Protein AF-A0A6P2AJV3-F1 (afdb_monomer_lite)

Radius of gyration: 26.55 Å; chains: 1; bounding box: 46×60×64 Å

pLDDT: mean 91.08, std 10.45, range [41.97, 98.5]

Structure (mmCIF, N/CA/C/O backbone):
data_AF-A0A6P2AJV3-F1
#
_entry.id   AF-A0A6P2AJV3-F1
#
loop_
_atom_site.group_PDB
_atom_site.id
_atom_site.type_symbol
_atom_site.label_atom_id
_atom_site.label_alt_id
_atom_site.label_comp_id
_atom_site.label_asym_id
_atom_site.label_entity_id
_atom_site.label_seq_id
_atom_site.pdbx_PDB_ins_code
_atom_site.Cartn_x
_atom_site.Cartn_y
_atom_site.Cartn_z
_atom_site.occupancy
_atom_site.B_iso_or_equiv
_atom_site.auth_seq_id
_atom_site.auth_comp_id
_atom_site.auth_asym_id
_atom_site.auth_atom_id
_atom_site.pdbx_PDB_model_num
ATOM 1 N N . MET A 1 1 ? -9.005 -18.724 28.252 1.00 41.97 1 MET A N 1
ATOM 2 C CA . MET A 1 1 ? -8.965 -17.324 27.772 1.00 41.97 1 MET A CA 1
ATOM 3 C C . MET A 1 1 ? -9.852 -17.238 26.548 1.00 41.97 1 MET A C 1
ATOM 5 O O . MET A 1 1 ? -9.620 -17.996 25.617 1.00 41.97 1 MET A O 1
ATOM 9 N N . ALA A 1 2 ? -10.898 -16.414 26.565 1.00 45.06 2 ALA A N 1
ATOM 10 C CA . ALA A 1 2 ? -11.736 -16.244 25.383 1.00 45.06 2 ALA A CA 1
ATOM 11 C C . ALA A 1 2 ? -10.874 -15.689 24.238 1.00 45.06 2 ALA A C 1
ATOM 13 O O . ALA A 1 2 ? -10.162 -14.703 24.434 1.00 45.06 2 ALA A O 1
ATOM 14 N N . ILE A 1 3 ? -10.917 -16.334 23.069 1.00 58.47 3 ILE A N 1
ATOM 15 C CA . ILE A 1 3 ? -10.328 -15.829 21.823 1.00 58.47 3 ILE A CA 1
ATOM 16 C C . ILE A 1 3 ? -11.166 -14.610 21.421 1.00 58.47 3 ILE A C 1
ATOM 18 O O . ILE A 1 3 ? -12.134 -14.711 20.674 1.00 58.47 3 ILE A O 1
ATOM 22 N N . GLY A 1 4 ? -10.874 -13.473 22.043 1.00 76.19 4 GLY A N 1
ATOM 23 C CA . GLY A 1 4 ? -11.624 -12.235 21.902 1.00 76.19 4 GLY A CA 1
ATOM 24 C C . GLY A 1 4 ? -10.756 -11.155 21.280 1.00 76.19 4 GLY A C 1
ATOM 25 O O . GLY A 1 4 ? -9.579 -11.023 21.608 1.00 76.19 4 GLY A O 1
ATOM 26 N N . ILE A 1 5 ? -11.351 -10.362 20.394 1.00 85.69 5 ILE A N 1
ATOM 27 C CA . ILE A 1 5 ? -10.716 -9.159 19.858 1.00 85.69 5 ILE A CA 1
ATOM 28 C C . ILE A 1 5 ? -10.511 -8.170 21.010 1.00 85.69 5 ILE A C 1
ATOM 30 O O . ILE A 1 5 ? -11.469 -7.789 21.690 1.00 85.69 5 ILE A O 1
ATOM 34 N N . TYR A 1 6 ? -9.271 -7.730 21.213 1.00 90.69 6 TYR A N 1
ATOM 35 C CA . TYR A 1 6 ? -8.934 -6.740 22.230 1.00 90.69 6 TYR A CA 1
ATOM 36 C C . TYR A 1 6 ? -9.585 -5.388 21.888 1.00 90.69 6 TYR A C 1
ATOM 38 O O . TYR A 1 6 ? -9.521 -4.922 20.743 1.00 90.69 6 TYR A O 1
ATOM 46 N N . LYS A 1 7 ? -10.249 -4.767 22.877 1.00 90.88 7 LYS A N 1
ATOM 47 C CA . LYS A 1 7 ? -11.027 -3.517 22.732 1.00 90.88 7 LYS A CA 1
ATOM 48 C C . LYS A 1 7 ? -11.958 -3.533 21.513 1.00 90.88 7 LYS A C 1
ATOM 50 O O . LYS A 1 7 ? -11.848 -2.702 20.608 1.00 90.88 7 LYS A O 1
ATOM 55 N N . ARG A 1 8 ? -12.846 -4.530 21.460 1.00 86.12 8 ARG A N 1
ATOM 56 C CA . ARG A 1 8 ? -13.820 -4.704 20.373 1.00 86.12 8 ARG A CA 1
ATOM 57 C C . ARG A 1 8 ? -14.638 -3.418 20.169 1.00 86.12 8 ARG A C 1
ATOM 59 O O . ARG A 1 8 ? -15.187 -2.882 21.124 1.00 86.12 8 ARG A O 1
ATOM 66 N N . GLY A 1 9 ? -14.711 -2.939 18.925 1.00 85.44 9 GLY A N 1
ATOM 67 C CA . GLY A 1 9 ? -15.479 -1.746 18.533 1.00 85.44 9 GLY A CA 1
ATOM 68 C C . GLY A 1 9 ? -14.681 -0.438 18.438 1.00 85.44 9 GLY A C 1
ATOM 69 O O . GLY A 1 9 ? -15.147 0.495 17.796 1.00 85.44 9 GLY A O 1
ATOM 70 N N . GLN A 1 10 ? -13.468 -0.362 18.998 1.00 90.94 10 GLN A N 1
ATOM 71 C CA . GLN A 1 10 ? -12.602 0.821 18.874 1.00 90.94 10 GLN A CA 1
ATOM 72 C C . GLN A 1 10 ? -11.581 0.656 17.745 1.00 90.94 10 GLN A C 1
ATOM 74 O O . GLN A 1 10 ? -11.039 -0.436 17.563 1.00 90.94 10 GLN A O 1
ATOM 79 N N . GLY A 1 11 ? -11.246 1.729 17.024 1.00 91.25 11 GLY A N 1
ATOM 80 C CA . GLY A 1 11 ? -10.279 1.638 15.924 1.00 91.25 11 GLY A CA 1
ATOM 81 C C . GLY A 1 11 ? -10.848 0.911 14.696 1.00 91.25 11 GLY A C 1
ATOM 82 O O . GLY A 1 11 ? -10.088 0.268 13.974 1.00 91.25 11 GLY A O 1
ATOM 83 N N . TYR A 1 12 ? -12.178 0.889 14.525 1.00 92.38 12 TYR A N 1
ATOM 84 C CA . TYR A 1 12 ? -12.859 0.032 13.550 1.00 92.38 12 TYR A CA 1
ATOM 85 C C . TYR A 1 12 ? -12.343 0.268 12.129 1.00 92.38 12 TYR A C 1
ATOM 87 O O . TYR A 1 12 ? -11.903 -0.680 11.478 1.00 92.38 12 TYR A O 1
ATOM 95 N N . TYR A 1 13 ? -12.328 1.522 11.669 1.00 93.50 13 TYR A N 1
ATOM 96 C CA . TYR A 1 13 ? -11.922 1.840 10.300 1.00 93.50 13 TYR A CA 1
ATOM 97 C C . TYR A 1 13 ? -10.448 1.518 10.064 1.00 93.50 13 TYR A C 1
ATOM 99 O O . TYR A 1 13 ? -10.119 0.846 9.090 1.00 93.50 13 TYR A O 1
ATOM 107 N N . THR A 1 14 ? -9.561 1.907 10.983 1.00 94.25 14 THR A N 1
ATOM 108 C CA . THR A 1 14 ? -8.119 1.665 10.837 1.00 94.25 14 THR A CA 1
ATOM 109 C C . THR A 1 14 ? -7.797 0.173 10.822 1.00 94.25 14 THR A C 1
ATOM 111 O O . THR A 1 14 ? -6.975 -0.271 10.020 1.00 94.25 14 THR A O 1
ATOM 114 N N . ARG A 1 15 ? -8.466 -0.629 11.663 1.00 94.31 15 ARG A N 1
ATOM 115 C CA . ARG A 1 15 ? -8.293 -2.089 11.691 1.00 94.31 15 ARG A CA 1
ATOM 116 C C . ARG A 1 15 ? -8.819 -2.753 10.426 1.00 94.31 15 ARG A C 1
ATOM 118 O O . ARG A 1 15 ? -8.137 -3.618 9.892 1.00 94.31 15 ARG A O 1
ATOM 125 N N . VAL A 1 16 ? -9.997 -2.355 9.944 1.00 94.62 16 VAL A N 1
ATOM 126 C CA . VAL A 1 16 ? -10.600 -2.921 8.728 1.00 94.62 16 VAL A CA 1
ATOM 127 C C . VAL A 1 16 ? -9.755 -2.586 7.500 1.00 94.62 16 VAL A C 1
ATOM 129 O O . VAL A 1 16 ? -9.396 -3.491 6.755 1.00 94.62 16 VAL A O 1
ATOM 132 N N . VAL A 1 17 ? -9.362 -1.322 7.322 1.00 95.50 17 VAL A N 1
ATOM 133 C CA . VAL A 1 17 ? -8.510 -0.897 6.198 1.00 95.50 17 VAL A CA 1
ATOM 134 C C . VAL A 1 17 ? -7.149 -1.593 6.249 1.00 95.50 17 VAL A C 1
ATOM 136 O O . VAL A 1 17 ? -6.679 -2.091 5.228 1.00 95.50 17 VAL A O 1
ATOM 139 N N . SER A 1 18 ? -6.551 -1.714 7.439 1.00 95.19 18 SER A N 1
ATOM 140 C CA . SER A 1 18 ? -5.307 -2.473 7.617 1.00 95.19 18 SER A CA 1
ATOM 141 C C . SER A 1 18 ? -5.500 -3.952 7.274 1.00 95.19 18 SER A C 1
ATOM 143 O O . SER A 1 18 ? -4.692 -4.513 6.544 1.00 95.19 18 SER A O 1
ATOM 145 N N . ALA A 1 19 ? -6.582 -4.586 7.735 1.00 95.62 19 ALA A N 1
ATOM 146 C CA . ALA A 1 19 ? -6.877 -5.986 7.434 1.00 95.62 19 ALA A CA 1
ATOM 147 C C . ALA A 1 19 ? -7.087 -6.223 5.932 1.00 95.62 19 ALA A C 1
ATOM 149 O O . ALA A 1 19 ? -6.595 -7.220 5.411 1.00 95.62 19 ALA A O 1
ATOM 150 N N . PHE A 1 20 ? -7.744 -5.299 5.225 1.00 97.19 20 PHE A N 1
ATOM 151 C CA . PHE A 1 20 ? -7.854 -5.350 3.766 1.00 97.19 20 PHE A CA 1
ATOM 152 C C . PHE A 1 20 ? -6.494 -5.200 3.080 1.00 97.19 20 PHE A C 1
ATOM 154 O O . PHE A 1 20 ? -6.173 -6.001 2.206 1.00 97.19 20 PHE A O 1
ATOM 161 N N . GLY A 1 21 ? -5.675 -4.229 3.494 1.00 96.69 21 GLY A N 1
ATOM 162 C CA . GLY A 1 21 ? -4.335 -4.027 2.937 1.00 96.69 21 GLY A CA 1
ATOM 163 C C . GLY A 1 21 ? -3.432 -5.249 3.127 1.00 96.69 21 GLY A C 1
ATOM 164 O O . GLY A 1 21 ? -2.876 -5.767 2.161 1.00 96.69 21 GLY A O 1
ATOM 165 N N . PHE A 1 22 ? -3.350 -5.769 4.355 1.00 96.38 22 PHE A N 1
ATOM 166 C CA . PHE A 1 22 ? -2.623 -7.008 4.643 1.00 96.38 22 PHE A CA 1
ATOM 167 C C . PHE A 1 22 ? -3.221 -8.202 3.896 1.00 96.38 22 PHE A C 1
ATOM 169 O O . PHE A 1 22 ? -2.474 -9.001 3.344 1.00 96.38 22 PHE A O 1
ATOM 176 N N . GLY A 1 23 ? -4.549 -8.311 3.828 1.00 96.81 23 GLY A N 1
ATOM 177 C CA . GLY A 1 23 ? -5.241 -9.376 3.106 1.00 96.81 23 GLY A CA 1
ATOM 178 C C . GLY A 1 23 ? -4.871 -9.414 1.624 1.00 96.81 23 GLY A C 1
ATOM 179 O O . GLY A 1 23 ? -4.524 -10.476 1.118 1.00 96.81 23 GLY A O 1
ATOM 180 N N . LEU A 1 24 ? -4.857 -8.263 0.946 1.00 97.81 24 LEU A N 1
ATOM 181 C CA . LEU A 1 24 ? -4.439 -8.172 -0.456 1.00 97.81 24 LEU A CA 1
ATOM 182 C C . LEU A 1 24 ? -2.987 -8.622 -0.648 1.00 97.81 24 LEU A C 1
ATOM 184 O O . LEU A 1 24 ? -2.717 -9.446 -1.518 1.00 97.81 24 LEU A O 1
ATOM 188 N N . VAL A 1 25 ? -2.068 -8.150 0.200 1.00 97.50 25 VAL A N 1
ATOM 189 C CA . VAL A 1 25 ? -0.653 -8.555 0.141 1.00 97.50 25 VAL A CA 1
ATOM 190 C C . VAL A 1 25 ? -0.494 -10.058 0.377 1.00 97.50 25 VAL A C 1
ATOM 192 O O . VAL A 1 25 ? 0.273 -10.710 -0.324 1.00 97.50 25 VAL A O 1
ATOM 195 N N . ILE A 1 26 ? -1.240 -10.629 1.324 1.00 97.81 26 ILE A N 1
ATOM 196 C CA . ILE A 1 26 ? -1.198 -12.062 1.633 1.00 97.81 26 ILE A CA 1
ATOM 197 C C . ILE A 1 26 ? -1.736 -12.899 0.470 1.00 97.81 26 ILE A C 1
ATOM 199 O O . ILE A 1 26 ? -1.159 -13.940 0.163 1.00 97.81 26 ILE A O 1
ATOM 203 N N . LEU A 1 27 ? -2.815 -12.464 -0.185 1.00 97.06 27 LEU A N 1
ATOM 204 C CA . LEU A 1 27 ? -3.389 -13.170 -1.332 1.00 97.06 27 LEU A CA 1
ATOM 205 C C . LEU A 1 27 ? -2.467 -13.098 -2.554 1.00 97.06 27 LEU A C 1
ATOM 207 O O . LEU A 1 27 ? -2.203 -14.124 -3.177 1.00 97.06 27 LEU A O 1
ATOM 211 N N . MET A 1 28 ? -1.932 -11.915 -2.868 1.00 97.69 28 MET A N 1
ATOM 212 C CA . MET A 1 28 ? -0.986 -11.738 -3.976 1.00 97.69 28 MET A CA 1
ATOM 213 C C . MET A 1 28 ? 0.324 -12.493 -3.725 1.00 97.69 28 MET A C 1
ATOM 215 O O . MET A 1 28 ? 0.821 -13.186 -4.610 1.00 97.69 28 MET A O 1
ATOM 219 N N . GLY A 1 29 ? 0.859 -12.406 -2.504 1.00 96.88 29 GLY A N 1
ATOM 220 C CA . GLY A 1 29 ? 2.054 -13.139 -2.095 1.00 96.88 29 GLY A CA 1
ATOM 221 C C . GLY A 1 29 ? 1.833 -14.650 -2.099 1.00 96.88 29 GLY A C 1
ATOM 222 O O . GLY A 1 29 ? 2.674 -15.385 -2.602 1.00 96.88 29 GLY A O 1
ATOM 223 N N . GLY A 1 30 ? 0.676 -15.115 -1.622 1.00 96.88 30 GLY A N 1
ATOM 224 C CA . GLY A 1 30 ? 0.303 -16.526 -1.665 1.00 96.88 30 GLY A CA 1
ATOM 225 C C . GLY A 1 30 ? 0.211 -17.046 -3.094 1.00 96.88 30 GLY A C 1
ATOM 226 O O . GLY A 1 30 ? 0.702 -18.137 -3.373 1.00 96.88 30 GLY A O 1
ATOM 227 N N . TYR A 1 31 ? -0.378 -16.265 -4.008 1.00 95.88 31 TYR A N 1
ATOM 228 C CA . TYR A 1 31 ? -0.455 -16.615 -5.427 1.00 95.88 31 TYR A CA 1
ATOM 229 C C . TYR A 1 31 ? 0.947 -16.763 -6.035 1.00 95.88 31 TYR A C 1
ATOM 231 O O . TYR A 1 31 ? 1.259 -17.794 -6.626 1.00 95.88 31 TYR A O 1
ATOM 239 N N . TRP A 1 32 ? 1.822 -15.782 -5.795 1.00 96.44 32 TRP A N 1
ATOM 240 C CA . TRP A 1 32 ? 3.211 -15.810 -6.253 1.00 96.44 32 TRP A CA 1
ATOM 241 C C . TRP A 1 32 ? 4.004 -17.002 -5.686 1.00 96.44 32 TRP A C 1
ATOM 243 O O . TRP A 1 32 ? 4.708 -17.688 -6.425 1.00 96.44 32 TRP A O 1
ATOM 253 N N . VAL A 1 33 ? 3.850 -17.309 -4.393 1.00 95.56 33 VAL A N 1
ATOM 254 C CA . VAL A 1 33 ? 4.473 -18.486 -3.757 1.00 95.56 33 VAL A CA 1
ATOM 255 C C . VAL A 1 33 ? 3.931 -19.792 -4.340 1.00 95.56 33 VAL A C 1
ATOM 257 O O . VAL A 1 33 ? 4.697 -20.731 -4.558 1.00 95.56 33 VAL A O 1
ATOM 260 N N . GLY A 1 34 ? 2.630 -19.855 -4.622 1.00 93.56 34 GLY A N 1
ATOM 261 C CA . GLY A 1 34 ? 2.007 -20.994 -5.287 1.00 93.56 34 GLY A CA 1
ATOM 262 C C . GLY A 1 34 ? 2.585 -21.248 -6.682 1.00 93.56 34 GLY A C 1
ATOM 263 O O . GLY A 1 34 ? 2.867 -22.397 -7.021 1.00 93.56 34 GLY A O 1
ATOM 264 N N . ASP A 1 35 ? 2.818 -20.191 -7.463 1.00 92.88 35 ASP A N 1
ATOM 265 C CA . ASP A 1 35 ? 3.440 -20.292 -8.789 1.00 92.88 35 ASP A CA 1
ATOM 266 C C . ASP A 1 35 ? 4.889 -20.791 -8.706 1.00 92.88 35 ASP A C 1
ATOM 268 O O . ASP A 1 35 ? 5.292 -21.647 -9.494 1.00 92.88 35 ASP A O 1
ATOM 272 N N . ILE A 1 36 ? 5.660 -20.346 -7.708 1.00 91.94 36 ILE A N 1
ATOM 273 C CA . ILE A 1 36 ? 7.005 -20.885 -7.459 1.00 91.94 36 ILE A CA 1
ATOM 274 C C . ILE A 1 36 ? 6.921 -22.381 -7.125 1.00 91.94 36 ILE A C 1
ATOM 276 O O . ILE A 1 36 ? 7.636 -23.190 -7.719 1.00 91.94 36 ILE A O 1
ATOM 280 N N . ALA A 1 37 ? 6.029 -22.770 -6.212 1.00 90.50 37 ALA A N 1
ATOM 281 C CA . ALA A 1 37 ? 5.871 -24.157 -5.778 1.00 90.50 37 ALA A CA 1
ATOM 282 C C . ALA A 1 37 ? 5.476 -25.101 -6.927 1.00 90.50 37 ALA A C 1
ATOM 284 O O . ALA A 1 37 ? 5.922 -26.246 -6.958 1.00 90.50 37 ALA A O 1
ATOM 285 N N . ARG A 1 38 ? 4.710 -24.611 -7.911 1.00 88.25 38 ARG A N 1
ATOM 286 C CA . ARG A 1 38 ? 4.350 -25.352 -9.130 1.00 88.25 38 ARG A CA 1
ATOM 287 C C . ARG A 1 38 ? 5.562 -25.738 -9.985 1.00 88.25 38 ARG A C 1
ATOM 289 O O . ARG A 1 38 ? 5.509 -26.739 -10.692 1.00 88.25 38 ARG A O 1
ATOM 296 N N . THR A 1 39 ? 6.632 -24.943 -9.954 1.00 87.44 39 THR A N 1
ATOM 297 C CA . THR A 1 39 ? 7.847 -25.190 -10.754 1.00 87.44 39 THR A CA 1
ATOM 298 C C . THR A 1 39 ? 8.834 -26.145 -10.087 1.00 87.44 39 THR A C 1
ATOM 300 O O . THR A 1 39 ? 9.771 -26.612 -10.733 1.00 87.44 39 THR A O 1
ATOM 303 N N . MET A 1 40 ? 8.639 -26.452 -8.802 1.00 83.69 40 MET A N 1
ATOM 304 C CA . MET A 1 40 ? 9.521 -27.350 -8.069 1.00 83.69 40 MET A CA 1
ATOM 305 C C . MET A 1 40 ? 9.164 -28.819 -8.354 1.00 83.69 40 MET A C 1
ATOM 307 O O . MET A 1 40 ? 7.984 -29.171 -8.321 1.00 83.69 40 MET A O 1
ATOM 311 N N . PRO A 1 41 ? 10.154 -29.708 -8.565 1.00 78.56 41 PRO A N 1
ATOM 312 C CA . PRO A 1 41 ? 9.927 -31.138 -8.772 1.00 78.56 41 PRO A CA 1
ATOM 313 C C . PRO A 1 41 ? 9.640 -31.846 -7.435 1.00 78.56 41 PRO A C 1
ATOM 315 O O . PRO A 1 41 ? 10.406 -32.688 -6.971 1.00 78.56 41 PRO A O 1
ATOM 318 N N . ILE A 1 42 ? 8.550 -31.457 -6.776 1.00 76.75 42 ILE A N 1
ATOM 319 C CA . ILE A 1 42 ? 8.053 -32.060 -5.535 1.00 76.75 42 ILE A CA 1
ATOM 320 C C . ILE A 1 42 ? 7.058 -33.162 -5.914 1.00 76.75 42 ILE A C 1
ATOM 322 O O . ILE A 1 42 ? 6.255 -32.985 -6.826 1.00 76.75 42 ILE A O 1
ATOM 326 N N . ALA A 1 43 ? 7.110 -34.307 -5.228 1.00 71.12 43 ALA A N 1
ATOM 327 C CA . ALA A 1 43 ? 6.227 -35.440 -5.500 1.00 71.12 43 ALA A CA 1
ATOM 328 C C . ALA A 1 43 ? 4.737 -35.050 -5.371 1.00 71.12 43 ALA A C 1
ATOM 330 O O . ALA A 1 43 ? 4.292 -34.656 -4.293 1.00 71.12 43 ALA A O 1
ATOM 331 N N . GLY A 1 44 ? 3.974 -35.182 -6.462 1.00 79.38 44 GLY A N 1
ATOM 332 C CA . GLY A 1 44 ? 2.538 -34.887 -6.532 1.00 79.38 44 GLY A CA 1
ATOM 333 C C . GLY A 1 44 ? 2.139 -34.164 -7.823 1.00 79.38 44 GLY A C 1
ATOM 334 O O . GLY A 1 44 ? 2.995 -33.741 -8.597 1.00 79.38 44 GLY A O 1
ATOM 335 N N . GLU A 1 45 ? 0.833 -34.014 -8.061 1.00 85.50 45 GLU A N 1
ATOM 336 C CA . GLU A 1 45 ? 0.350 -33.167 -9.159 1.00 85.50 45 GLU A CA 1
ATOM 337 C C . GLU A 1 45 ? 0.684 -31.692 -8.872 1.00 85.50 45 GLU A C 1
ATOM 339 O O . GLU A 1 45 ? 0.373 -31.204 -7.776 1.00 85.50 45 GLU A O 1
ATOM 344 N N . PRO A 1 46 ? 1.230 -30.937 -9.848 1.00 85.25 46 PRO A N 1
ATOM 345 C CA . PRO A 1 46 ? 1.649 -29.545 -9.653 1.00 85.25 46 PRO A CA 1
ATOM 346 C C . PRO A 1 46 ? 0.539 -28.629 -9.117 1.00 85.25 46 PRO A C 1
ATOM 348 O O . PRO A 1 46 ? 0.807 -27.674 -8.389 1.00 85.25 46 PRO A O 1
ATOM 351 N N . VAL A 1 47 ? -0.718 -28.939 -9.452 1.00 88.50 47 VAL A N 1
ATOM 352 C CA . VAL A 1 47 ? -1.902 -28.195 -8.998 1.00 88.50 47 VAL A CA 1
ATOM 353 C C . VAL A 1 47 ? -2.105 -28.325 -7.485 1.00 88.50 47 VAL A C 1
ATOM 355 O O . VAL A 1 47 ? -2.412 -27.333 -6.822 1.00 88.50 47 VAL A O 1
ATOM 358 N N . TYR A 1 48 ? -1.901 -29.516 -6.911 1.00 90.44 48 TYR A N 1
ATOM 359 C CA . TYR A 1 48 ? -2.036 -29.709 -5.465 1.00 90.44 48 TYR A CA 1
ATOM 360 C C . TYR A 1 48 ? -0.883 -29.049 -4.710 1.00 90.44 48 TYR A C 1
ATOM 362 O O . TYR A 1 48 ? -1.120 -28.398 -3.694 1.00 90.44 48 TYR A O 1
ATOM 370 N N . THR A 1 49 ? 0.343 -29.133 -5.231 1.00 89.44 49 THR A N 1
ATOM 371 C CA . THR A 1 49 ? 1.516 -28.469 -4.640 1.00 89.44 49 THR A CA 1
ATOM 372 C C . THR A 1 49 ? 1.336 -26.948 -4.592 1.00 89.44 49 THR A C 1
ATOM 374 O O . THR A 1 49 ? 1.587 -26.331 -3.556 1.00 89.44 49 THR A O 1
ATOM 377 N N . GLN A 1 50 ? 0.811 -26.347 -5.668 1.00 92.31 50 GLN A N 1
ATOM 378 C CA . GLN A 1 50 ? 0.463 -24.924 -5.722 1.00 92.31 50 GLN A CA 1
ATOM 379 C C . GLN A 1 50 ? -0.589 -24.546 -4.669 1.00 92.31 50 GLN A C 1
ATOM 381 O O . GLN A 1 50 ? -0.394 -23.593 -3.911 1.00 92.31 50 GLN A O 1
ATOM 386 N N . ALA A 1 51 ? -1.694 -25.295 -4.598 1.00 93.25 51 ALA A N 1
ATOM 387 C CA . ALA A 1 51 ? -2.782 -25.012 -3.664 1.00 93.25 51 ALA A CA 1
ATOM 388 C C . ALA A 1 51 ? -2.334 -25.134 -2.199 1.00 93.25 51 ALA A C 1
ATOM 390 O O . ALA A 1 51 ? -2.662 -24.282 -1.375 1.00 93.25 51 ALA A O 1
ATOM 391 N N . VAL A 1 52 ? -1.546 -26.161 -1.873 1.00 93.88 52 VAL A N 1
ATOM 392 C CA . VAL A 1 52 ? -1.015 -26.369 -0.519 1.00 93.88 52 VAL A CA 1
ATOM 393 C C . VAL A 1 52 ? -0.066 -25.236 -0.128 1.00 93.88 52 VAL A C 1
ATOM 395 O O . VAL A 1 52 ? -0.205 -24.681 0.962 1.00 93.88 52 VAL A O 1
ATOM 398 N N . ALA A 1 53 ? 0.852 -24.842 -1.016 1.00 93.94 53 ALA A N 1
ATOM 399 C CA . ALA A 1 53 ? 1.779 -23.742 -0.757 1.00 93.94 53 ALA A CA 1
ATOM 400 C C . ALA A 1 53 ? 1.045 -22.410 -0.527 1.00 93.94 53 ALA A C 1
ATOM 402 O O . ALA A 1 53 ? 1.337 -21.708 0.444 1.00 93.94 53 ALA A O 1
ATOM 403 N N . PHE A 1 54 ? 0.043 -22.107 -1.361 1.00 96.19 54 PHE A N 1
ATOM 404 C CA . PHE A 1 54 ? -0.826 -20.941 -1.198 1.00 96.19 54 PHE A CA 1
ATOM 405 C C . PHE A 1 54 ? -1.514 -20.943 0.173 1.00 96.19 54 PHE A C 1
ATOM 407 O O . PHE A 1 54 ? -1.421 -19.971 0.922 1.00 96.19 54 PHE A O 1
ATOM 414 N N . LEU A 1 55 ? -2.172 -22.050 0.534 1.00 96.69 55 LEU A N 1
ATOM 415 C CA . LEU A 1 55 ? -2.941 -22.148 1.774 1.00 96.69 55 LEU A CA 1
ATOM 416 C C . LEU A 1 55 ? -2.057 -22.038 3.017 1.00 96.69 55 LEU A C 1
ATOM 418 O O . LEU A 1 55 ? -2.422 -21.327 3.952 1.00 96.69 55 LEU A O 1
ATOM 422 N N . ILE A 1 56 ? -0.894 -22.696 3.030 1.00 96.50 56 ILE A N 1
ATOM 423 C CA . ILE A 1 56 ? 0.053 -22.618 4.152 1.00 96.50 56 ILE A CA 1
ATOM 424 C C . ILE A 1 56 ? 0.544 -21.181 4.325 1.00 96.50 56 ILE A C 1
ATOM 426 O O . ILE A 1 56 ? 0.516 -20.651 5.439 1.00 96.50 56 ILE A O 1
ATOM 430 N N . PHE A 1 57 ? 0.947 -20.533 3.229 1.00 97.38 57 PHE A N 1
ATOM 431 C CA . PHE A 1 57 ? 1.402 -19.148 3.253 1.00 97.38 57 PHE A CA 1
ATOM 432 C C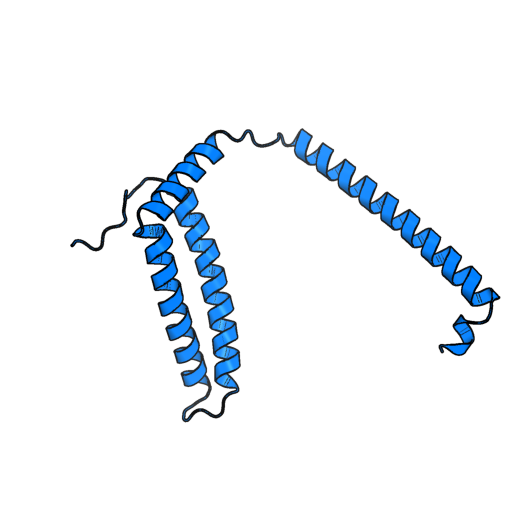 . PHE A 1 57 ? 0.304 -18.215 3.776 1.00 97.38 57 PHE A C 1
ATOM 434 O O . PHE A 1 57 ? 0.517 -17.467 4.735 1.00 97.38 57 PHE A O 1
ATOM 441 N N . SER A 1 58 ? -0.896 -18.289 3.196 1.00 97.44 58 SER A N 1
ATOM 442 C CA . SER A 1 58 ? -2.006 -17.421 3.579 1.00 97.44 58 SER A CA 1
ATOM 443 C C . SER A 1 58 ? -2.489 -17.670 5.006 1.00 97.44 58 SER A C 1
ATOM 445 O O . SER A 1 58 ? -2.801 -16.711 5.708 1.00 97.44 58 SER A O 1
ATOM 447 N N . ALA A 1 59 ? -2.504 -18.919 5.476 1.00 97.44 59 ALA A N 1
ATOM 448 C CA . ALA A 1 59 ? -2.865 -19.240 6.854 1.00 97.44 59 ALA A CA 1
ATOM 449 C C . ALA A 1 59 ? -1.839 -18.687 7.852 1.00 97.44 59 ALA A C 1
ATOM 451 O O . ALA A 1 59 ? -2.221 -18.067 8.847 1.00 97.44 59 ALA A O 1
ATOM 452 N N . PHE A 1 60 ? -0.544 -18.858 7.574 1.00 97.81 60 PHE A N 1
ATOM 453 C CA . PHE A 1 60 ? 0.527 -18.376 8.443 1.00 97.81 60 PHE A CA 1
ATOM 454 C C . PHE A 1 60 ? 0.509 -16.848 8.572 1.00 97.81 60 PHE A C 1
ATOM 456 O O . PHE A 1 60 ? 0.409 -16.312 9.680 1.00 97.81 60 PHE A O 1
ATOM 463 N N . PHE A 1 61 ? 0.533 -16.127 7.449 1.00 97.94 61 PHE A N 1
ATOM 464 C CA . PHE A 1 61 ? 0.513 -14.665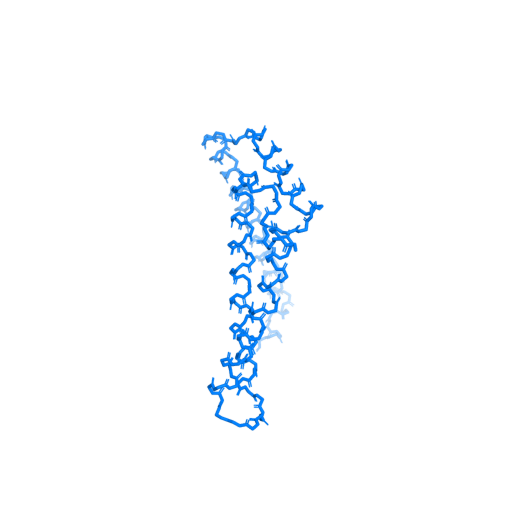 7.479 1.00 97.94 61 PHE A CA 1
ATOM 465 C C . PHE A 1 61 ? -0.848 -14.103 7.900 1.00 97.94 61 PHE A C 1
ATOM 467 O O . PHE A 1 61 ? -0.898 -13.069 8.565 1.00 97.94 61 PHE A O 1
ATOM 474 N N . GLY A 1 62 ? -1.946 -14.799 7.597 1.00 97.00 62 GLY A N 1
ATOM 475 C CA . GLY A 1 62 ? -3.283 -14.450 8.075 1.00 97.00 62 GLY A CA 1
ATOM 476 C C . GLY A 1 62 ? -3.390 -14.525 9.598 1.00 97.00 62 GLY A C 1
ATOM 477 O O . GLY A 1 62 ? -3.929 -13.610 10.224 1.00 97.00 62 GLY A O 1
ATOM 478 N N . ALA A 1 63 ? -2.806 -15.554 10.218 1.00 96.12 63 ALA A N 1
ATOM 479 C CA . ALA A 1 63 ? -2.740 -15.672 11.673 1.00 96.12 63 ALA A CA 1
ATOM 480 C C . ALA A 1 63 ?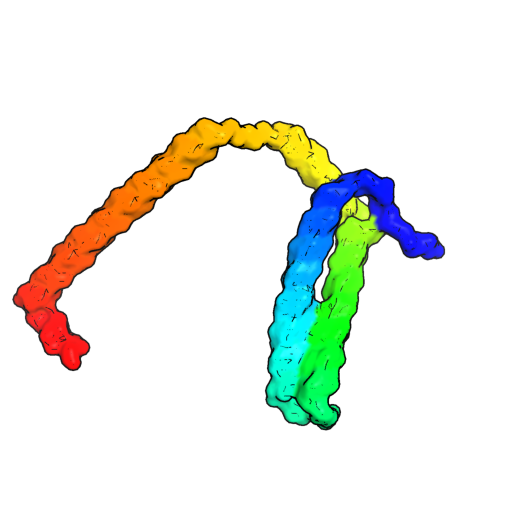 -1.909 -14.544 12.303 1.00 96.12 63 ALA A C 1
ATOM 482 O O . ALA A 1 63 ? -2.318 -13.970 13.315 1.00 96.12 63 ALA A O 1
ATOM 483 N N . ILE A 1 64 ? -0.782 -14.173 11.684 1.00 96.62 64 ILE A N 1
ATOM 484 C CA . ILE A 1 64 ? 0.034 -13.032 12.123 1.00 96.62 64 ILE A CA 1
ATOM 485 C C . ILE A 1 64 ? -0.760 -11.726 12.012 1.00 96.62 64 ILE A C 1
ATOM 487 O O . ILE A 1 64 ? -0.802 -10.956 12.972 1.00 96.62 64 ILE A O 1
ATOM 491 N N .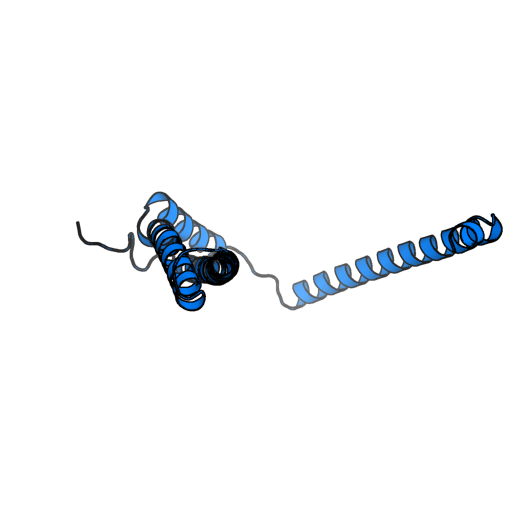 ALA A 1 65 ? -1.423 -11.484 10.879 1.00 96.00 65 ALA A N 1
ATOM 492 C CA . ALA A 1 65 ? -2.233 -10.288 10.668 1.00 96.00 65 ALA A CA 1
ATOM 493 C C . ALA A 1 65 ? -3.367 -10.191 11.700 1.00 96.00 65 ALA A C 1
ATOM 495 O O . ALA A 1 65 ? -3.542 -9.146 12.330 1.00 96.00 65 ALA A O 1
ATOM 496 N N . TYR A 1 66 ? -4.080 -11.294 11.952 1.00 94.81 66 TYR A N 1
ATOM 497 C CA . TYR A 1 66 ? -5.101 -11.366 12.996 1.00 94.81 66 TYR A CA 1
ATOM 498 C C . TYR A 1 66 ? -4.522 -11.084 14.388 1.00 94.81 66 TYR A C 1
ATOM 500 O O . TYR A 1 66 ? -5.086 -10.299 15.153 1.00 94.81 66 TYR A O 1
ATOM 508 N N . TYR A 1 67 ? -3.375 -11.682 14.715 1.00 95.12 67 TYR A N 1
ATOM 509 C CA . TYR A 1 67 ? -2.722 -11.473 16.000 1.00 95.12 67 TYR A CA 1
ATOM 510 C C . TYR A 1 67 ? -2.321 -10.007 16.202 1.00 95.12 67 TYR A C 1
ATOM 512 O O . TYR A 1 67 ? -2.588 -9.447 17.263 1.00 95.12 67 TYR A O 1
ATOM 520 N N . LEU A 1 68 ? -1.738 -9.358 15.192 1.00 95.25 68 LEU A N 1
ATOM 521 C CA . LEU A 1 68 ? -1.328 -7.956 15.278 1.00 95.25 68 LEU A CA 1
ATOM 522 C C . LEU A 1 68 ? -2.533 -7.006 15.341 1.00 95.25 68 LEU A C 1
ATOM 524 O O . LEU A 1 68 ? -2.601 -6.174 16.239 1.00 95.25 68 LEU A O 1
ATOM 528 N N . ILE A 1 69 ? -3.504 -7.146 14.437 1.00 95.25 69 ILE A N 1
ATOM 529 C CA . ILE A 1 69 ? -4.621 -6.195 14.283 1.00 95.25 69 ILE A CA 1
ATOM 530 C C . ILE A 1 69 ? -5.731 -6.421 15.325 1.00 95.25 69 ILE A C 1
ATOM 532 O O . ILE A 1 69 ? -6.425 -5.482 15.724 1.00 95.25 69 ILE A O 1
ATOM 536 N N . GLY A 1 70 ? -5.940 -7.667 15.751 1.00 92.88 70 GLY A N 1
ATOM 537 C CA . GLY A 1 70 ? -7.071 -8.064 16.590 1.00 92.88 70 GLY A CA 1
ATOM 538 C C . GLY A 1 70 ? -6.724 -8.335 18.051 1.00 92.88 70 GLY A C 1
ATOM 539 O O . GLY A 1 70 ? -7.561 -8.089 18.920 1.00 92.88 70 GLY A O 1
ATOM 540 N N . VAL A 1 71 ? -5.520 -8.838 18.336 1.00 93.69 71 VAL A N 1
ATOM 541 C CA . VAL A 1 71 ? -5.210 -9.441 19.646 1.00 93.69 71 VAL A CA 1
ATOM 542 C C . VAL A 1 71 ? -4.121 -8.684 20.402 1.00 93.69 71 VAL A C 1
ATOM 544 O O . VAL A 1 71 ? -4.259 -8.470 21.604 1.00 93.69 71 VAL A O 1
ATOM 547 N N . LYS A 1 72 ? -3.038 -8.268 19.737 1.00 94.94 72 LYS A N 1
ATOM 548 C CA . LYS A 1 72 ? -1.855 -7.695 20.388 1.00 94.94 72 LYS A CA 1
ATOM 549 C C . LYS A 1 72 ? -2.140 -6.282 20.922 1.00 94.94 72 LYS A C 1
ATOM 551 O O . LYS A 1 72 ? -2.234 -5.354 20.117 1.00 94.94 72 LYS A O 1
ATOM 556 N N . PRO A 1 73 ? -2.165 -6.063 22.255 1.00 94.19 73 PRO A N 1
ATOM 557 C CA . PRO A 1 73 ? -2.641 -4.805 22.838 1.00 94.19 73 PRO A CA 1
ATOM 558 C C . PRO A 1 73 ? -1.898 -3.565 22.345 1.00 94.19 73 PRO A C 1
ATOM 560 O O . PRO A 1 73 ? -2.532 -2.615 21.911 1.00 94.19 73 PRO A O 1
ATOM 563 N N . LYS A 1 74 ? -0.558 -3.603 22.307 1.00 94.69 74 LYS A N 1
ATOM 564 C CA . LYS A 1 74 ? 0.262 -2.466 21.851 1.00 94.69 74 LYS A CA 1
ATOM 565 C C . LYS A 1 74 ? -0.070 -2.024 20.424 1.00 94.69 74 LYS A C 1
ATOM 567 O O . LYS A 1 74 ? -0.091 -0.834 20.140 1.00 94.69 74 LYS A O 1
ATOM 572 N N . PHE A 1 75 ? -0.303 -2.985 19.533 1.00 94.81 75 PHE A N 1
ATOM 573 C CA . PHE A 1 75 ? -0.583 -2.691 18.131 1.00 94.81 75 PHE A CA 1
ATOM 574 C C . PHE A 1 75 ? -2.022 -2.204 17.959 1.00 94.81 75 PHE A C 1
ATOM 576 O O . PHE A 1 75 ? -2.273 -1.233 17.257 1.00 94.81 75 PHE A O 1
ATOM 583 N N . VAL A 1 76 ? -2.961 -2.813 18.681 1.00 95.31 76 VAL A N 1
ATOM 584 C CA . VAL A 1 76 ? -4.352 -2.362 18.716 1.00 95.31 76 VAL A CA 1
ATOM 585 C C . VAL A 1 76 ? -4.478 -0.941 19.271 1.00 95.31 76 VAL A C 1
ATOM 587 O O . VAL A 1 76 ? -5.158 -0.114 18.670 1.00 95.31 76 VAL A O 1
ATOM 590 N N . ASP A 1 77 ? -3.821 -0.645 20.390 1.00 96.06 77 ASP A N 1
ATOM 591 C CA . ASP A 1 77 ? -3.841 0.682 21.008 1.00 96.06 77 ASP A CA 1
ATOM 592 C C . ASP A 1 77 ? -3.225 1.734 20.077 1.00 96.06 77 ASP A C 1
ATOM 594 O O . ASP A 1 77 ? -3.762 2.835 19.964 1.00 96.06 77 ASP A O 1
ATOM 598 N N . PHE A 1 78 ? -2.177 1.367 19.332 1.00 96.00 78 PHE A N 1
ATOM 599 C CA . PHE A 1 78 ? -1.636 2.198 18.260 1.00 96.00 78 PHE A CA 1
ATOM 600 C C . PHE A 1 78 ? -2.675 2.468 17.162 1.00 96.00 78 PHE A C 1
ATOM 602 O O . PHE A 1 78 ? -2.931 3.626 16.861 1.00 96.00 78 PHE A O 1
ATOM 609 N N . LEU A 1 79 ? -3.340 1.439 16.619 1.00 95.25 79 LEU A N 1
ATOM 610 C CA . LEU A 1 79 ? -4.356 1.616 15.567 1.00 95.25 79 LEU A CA 1
ATOM 611 C C . LEU A 1 79 ? -5.540 2.486 16.023 1.00 95.25 79 LEU A C 1
ATOM 613 O O . LEU A 1 79 ? -6.083 3.260 15.232 1.00 95.25 79 LEU A O 1
ATOM 617 N N . ILE A 1 80 ? -5.940 2.368 17.293 1.00 95.94 80 ILE A N 1
ATOM 618 C CA . ILE A 1 80 ? -6.975 3.217 17.896 1.00 95.94 80 ILE A CA 1
ATOM 619 C C . ILE A 1 80 ? -6.489 4.669 17.983 1.00 95.94 80 ILE A C 1
ATOM 621 O O . ILE A 1 80 ? -7.224 5.577 17.595 1.00 95.94 80 ILE A O 1
ATOM 625 N N . ALA A 1 81 ? -5.260 4.894 18.457 1.00 96.38 81 ALA A N 1
ATOM 626 C CA . ALA A 1 81 ? -4.671 6.228 18.537 1.00 96.38 81 ALA A CA 1
ATOM 627 C C . ALA A 1 81 ? -4.527 6.865 17.148 1.00 96.38 81 ALA A C 1
ATOM 629 O O . ALA A 1 81 ? -4.910 8.017 16.968 1.00 96.38 81 ALA A O 1
ATOM 630 N N . THR A 1 82 ? -4.079 6.103 16.146 1.00 94.81 82 THR A N 1
ATOM 631 C CA . THR A 1 82 ? -4.016 6.551 14.750 1.00 94.81 82 THR A CA 1
ATOM 632 C C . THR A 1 82 ? -5.389 6.973 14.236 1.00 94.81 82 THR A C 1
ATOM 634 O O . THR A 1 82 ? -5.487 8.021 13.611 1.00 94.81 82 THR A O 1
ATOM 637 N N . GLU A 1 83 ? -6.467 6.230 14.527 1.00 95.12 83 GLU A N 1
ATOM 638 C CA . GLU A 1 83 ? -7.822 6.675 14.153 1.00 95.12 83 GLU A CA 1
ATOM 639 C C . GLU A 1 83 ? -8.175 8.022 14.802 1.00 95.12 83 GLU A C 1
ATOM 641 O O . GLU A 1 83 ? -8.762 8.894 14.162 1.00 95.12 83 GLU A O 1
ATOM 646 N N . GLY A 1 84 ? -7.809 8.193 16.075 1.00 94.31 84 GLY A N 1
ATOM 647 C CA . GLY A 1 84 ? -8.001 9.438 16.814 1.00 94.31 84 GLY A CA 1
ATOM 648 C C . GLY A 1 84 ? -7.249 10.618 16.199 1.00 94.31 84 GLY A C 1
ATOM 649 O O . GLY A 1 84 ? -7.825 11.694 16.072 1.00 94.31 84 GLY A O 1
ATOM 650 N N . GLU A 1 85 ? -6.001 10.419 15.774 1.00 95.44 85 GLU A N 1
ATOM 651 C CA . GLU A 1 85 ? -5.215 11.453 15.090 1.00 95.44 85 GLU A CA 1
ATOM 652 C C . GLU A 1 85 ? -5.757 11.754 13.688 1.00 95.44 85 GLU A C 1
ATOM 654 O O . GLU A 1 85 ? -5.895 12.919 13.322 1.00 95.44 85 GLU A O 1
ATOM 659 N N . MET A 1 86 ? -6.172 10.733 12.932 1.00 92.06 86 MET A N 1
ATOM 660 C CA . MET A 1 86 ? -6.748 10.915 11.593 1.00 92.06 86 MET A CA 1
ATOM 661 C C . MET A 1 86 ? -8.057 11.715 11.611 1.00 92.06 86 MET A C 1
ATOM 663 O O . MET A 1 86 ? -8.354 12.415 10.647 1.00 92.06 86 MET A O 1
ATOM 667 N N . LYS A 1 87 ? -8.826 11.676 12.707 1.00 90.62 87 LYS A N 1
ATOM 668 C CA . LYS A 1 87 ? -10.031 12.512 12.881 1.00 90.62 87 LYS A CA 1
ATOM 669 C C . LYS A 1 87 ? -9.727 13.999 13.068 1.00 90.62 87 LYS A C 1
ATOM 671 O O . LYS A 1 87 ? -10.621 14.814 12.871 1.00 90.62 87 LYS A O 1
ATOM 676 N N . LYS A 1 88 ? -8.498 14.355 13.454 1.00 93.38 88 LYS A N 1
ATOM 677 C CA . LYS A 1 88 ? -8.062 15.753 13.606 1.00 93.38 88 LYS A CA 1
ATOM 678 C C . LYS A 1 88 ? -7.546 16.346 12.296 1.00 93.38 88 LYS A C 1
ATOM 680 O O . LYS A 1 88 ? -7.340 17.554 12.215 1.00 93.38 88 LYS A O 1
ATOM 685 N N . VAL A 1 89 ? -7.301 15.507 11.290 1.00 93.06 89 VAL A N 1
ATOM 686 C CA . VAL A 1 89 ? -6.784 15.943 9.995 1.00 93.06 89 VAL A CA 1
ATOM 687 C C . VAL A 1 89 ? -7.886 16.676 9.237 1.00 93.06 89 VAL A C 1
ATOM 689 O O . VAL A 1 89 ? -8.924 16.101 8.907 1.00 93.06 89 VAL A O 1
ATOM 692 N N . ASN A 1 90 ? -7.637 17.947 8.929 1.00 90.38 90 ASN A N 1
ATOM 693 C CA . ASN A 1 90 ? -8.457 18.702 7.993 1.00 90.38 90 ASN A CA 1
ATOM 694 C C . ASN A 1 90 ? -8.074 18.279 6.574 1.00 90.38 90 ASN A C 1
ATOM 696 O O . ASN A 1 90 ? -6.954 18.523 6.128 1.00 90.38 90 ASN A O 1
ATOM 700 N N . TRP A 1 91 ? -8.989 17.614 5.876 1.00 89.25 91 TRP A N 1
ATOM 701 C CA . TRP A 1 91 ? -8.792 17.255 4.476 1.00 89.25 91 TRP A CA 1
ATOM 702 C C . TRP A 1 91 ? -8.924 18.496 3.598 1.00 89.25 91 TRP A C 1
ATOM 704 O O . TRP A 1 91 ? -9.867 19.272 3.767 1.00 89.25 91 TRP A O 1
ATOM 714 N N . SER A 1 92 ? -7.985 18.666 2.664 1.00 91.94 92 SER A N 1
ATOM 715 C CA . SER A 1 92 ? -7.974 19.796 1.736 1.00 91.94 92 SER A CA 1
ATOM 716 C C . SER A 1 92 ? -9.291 19.921 0.983 1.00 91.94 92 SER A C 1
ATOM 718 O O . SER A 1 92 ? -9.900 18.928 0.566 1.00 91.94 92 SER A O 1
ATOM 720 N N . SER A 1 93 ? -9.720 21.163 0.777 1.00 94.44 93 SER A N 1
ATOM 721 C CA . SER A 1 93 ? -10.914 21.433 -0.015 1.00 94.44 93 SER A CA 1
ATOM 722 C C . SER A 1 93 ? -10.692 21.017 -1.474 1.00 94.44 93 SER A C 1
ATOM 724 O O . SER A 1 93 ? -9.564 20.968 -1.968 1.00 94.44 93 SER A O 1
ATOM 726 N N . ARG A 1 94 ? -11.773 20.738 -2.217 1.00 91.94 94 ARG A N 1
ATOM 727 C CA . ARG A 1 94 ? -11.658 20.362 -3.641 1.00 91.94 94 ARG A CA 1
ATOM 728 C C . ARG A 1 94 ? -10.857 21.396 -4.441 1.00 91.94 94 ARG A C 1
ATOM 730 O O . ARG A 1 94 ? -10.074 21.015 -5.301 1.00 91.94 94 ARG A O 1
ATOM 737 N N . GLN A 1 95 ? -11.029 22.682 -4.137 1.00 93.88 95 GLN A N 1
ATOM 738 C CA . GLN A 1 95 ? -10.321 23.773 -4.810 1.00 93.88 95 GLN A CA 1
ATOM 739 C C . GLN A 1 95 ? -8.813 23.745 -4.530 1.00 93.88 95 GLN A C 1
ATOM 741 O O . GLN A 1 95 ? -8.026 23.896 -5.460 1.00 93.88 95 GLN A O 1
ATOM 746 N N . GLU A 1 96 ? -8.405 23.484 -3.287 1.00 94.00 96 GLU A N 1
ATOM 747 C CA . GLU A 1 96 ? -6.989 23.333 -2.921 1.00 94.00 96 GLU A CA 1
ATOM 748 C C . GLU A 1 96 ? -6.341 22.132 -3.607 1.00 94.00 96 GLU A C 1
ATOM 750 O O . GLU A 1 96 ? -5.206 22.227 -4.077 1.00 94.00 96 GLU A O 1
ATOM 755 N N . VAL A 1 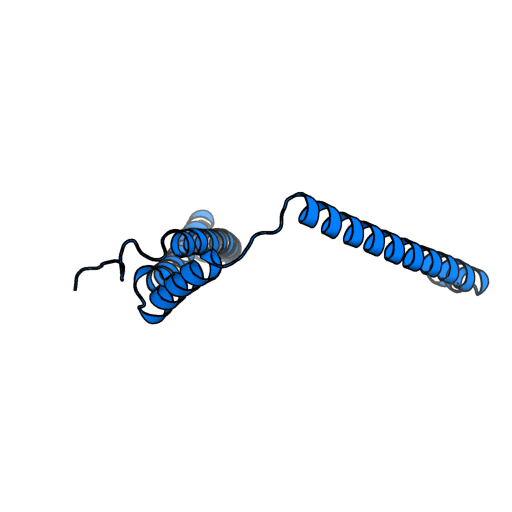97 ? -7.070 21.014 -3.704 1.00 95.06 97 VAL A N 1
ATOM 756 C CA . VAL A 1 97 ? -6.590 19.817 -4.406 1.00 95.06 97 VAL A CA 1
ATOM 757 C C . VAL A 1 97 ? -6.370 20.131 -5.885 1.00 95.06 97 VAL A C 1
ATOM 759 O O . VAL A 1 97 ? -5.280 19.886 -6.394 1.00 95.06 97 VAL A O 1
ATOM 762 N N . PHE A 1 98 ? -7.346 20.744 -6.563 1.00 95.62 98 PHE A N 1
ATOM 763 C CA . PHE A 1 98 ? -7.194 21.131 -7.970 1.00 95.62 98 PHE A CA 1
ATOM 764 C C . PHE A 1 98 ? -6.054 22.129 -8.187 1.00 95.62 98 PHE A C 1
ATOM 766 O O . PHE A 1 98 ? -5.255 21.943 -9.106 1.00 95.62 98 PHE A O 1
ATOM 773 N N . GLY A 1 99 ? -5.946 23.148 -7.329 1.00 95.25 99 GLY A N 1
ATOM 774 C CA . GLY A 1 99 ? -4.859 24.124 -7.390 1.00 95.25 99 GLY A CA 1
ATOM 775 C C . GLY A 1 99 ? -3.489 23.460 -7.252 1.00 95.25 99 GLY A C 1
ATOM 776 O O . GLY A 1 99 ? -2.606 23.682 -8.079 1.00 95.25 99 GLY A O 1
ATOM 777 N N . SER A 1 100 ? -3.334 22.575 -6.265 1.00 95.50 100 SER A N 1
ATOM 778 C CA . SER A 1 100 ? -2.074 21.865 -6.012 1.00 95.50 100 SER A CA 1
ATOM 779 C C . SER A 1 100 ? -1.713 20.910 -7.152 1.00 95.50 100 SER A C 1
ATOM 781 O O . SER A 1 100 ? -0.570 20.890 -7.608 1.00 95.50 100 SER A O 1
ATOM 783 N N . THR A 1 101 ? -2.683 20.150 -7.670 1.00 96.56 101 THR A N 1
ATOM 784 C CA . THR A 1 101 ? -2.462 19.228 -8.793 1.00 96.56 101 THR A CA 1
ATOM 785 C C . THR A 1 101 ? -2.058 19.968 -10.067 1.00 96.56 101 THR A C 1
ATOM 787 O O . THR A 1 101 ? -1.130 19.536 -10.748 1.00 96.56 101 THR A O 1
ATOM 790 N N . TRP A 1 102 ? -2.699 21.098 -10.380 1.00 97.25 102 TRP A N 1
ATOM 791 C CA . TRP A 1 102 ? -2.380 21.877 -11.579 1.00 97.25 102 TRP A CA 1
ATOM 792 C C . TRP A 1 102 ? -0.957 22.442 -11.553 1.00 97.25 102 TRP A C 1
ATOM 794 O O . TRP A 1 102 ? -0.253 22.389 -12.565 1.00 97.25 102 TRP A O 1
ATOM 804 N N . ILE A 1 103 ? -0.510 22.933 -10.391 1.00 97.12 103 ILE A N 1
ATOM 805 C CA . ILE A 1 103 ? 0.858 23.437 -10.209 1.00 97.12 103 ILE A CA 1
ATOM 806 C C . ILE A 1 103 ? 1.868 22.316 -10.462 1.00 97.12 103 ILE A C 1
ATOM 808 O O . ILE A 1 103 ? 2.821 22.513 -11.214 1.00 97.12 103 ILE A O 1
ATOM 812 N N . ILE A 1 104 ? 1.642 21.133 -9.882 1.00 97.56 104 ILE A N 1
ATOM 813 C CA . ILE A 1 104 ? 2.541 19.985 -10.051 1.00 97.56 104 ILE A CA 1
ATOM 814 C C . ILE A 1 104 ? 2.612 19.571 -11.520 1.00 97.56 104 ILE A C 1
ATOM 816 O O . ILE A 1 104 ? 3.710 19.463 -12.055 1.00 97.56 104 ILE A O 1
ATOM 820 N N . ILE A 1 105 ? 1.468 19.405 -12.192 1.00 98.12 105 ILE A N 1
ATOM 821 C CA . ILE A 1 105 ? 1.430 19.042 -13.617 1.00 98.12 105 ILE A CA 1
ATOM 822 C C . ILE A 1 105 ? 2.202 20.067 -14.451 1.00 98.12 105 ILE A C 1
ATOM 824 O O . ILE A 1 105 ? 3.032 19.688 -15.275 1.00 98.12 105 ILE A O 1
ATOM 828 N N . SER A 1 106 ? 1.978 21.357 -14.200 1.00 97.88 106 SER A N 1
ATOM 829 C CA . SER A 1 106 ? 2.666 22.434 -14.914 1.00 97.88 106 SER A CA 1
ATOM 830 C C . SER A 1 106 ? 4.183 22.369 -14.708 1.00 97.88 106 SER A C 1
ATOM 832 O O . SER A 1 106 ? 4.938 22.448 -15.674 1.00 97.88 106 SER A O 1
ATOM 834 N N . MET A 1 107 ? 4.637 22.155 -13.469 1.00 98.19 107 MET A N 1
ATOM 835 C CA . MET A 1 107 ? 6.060 22.032 -13.141 1.00 98.19 107 MET A CA 1
ATOM 836 C C . MET A 1 107 ? 6.685 20.786 -13.778 1.00 98.19 107 MET A C 1
ATOM 838 O O . MET A 1 107 ? 7.781 20.856 -14.329 1.00 98.19 107 MET A O 1
ATOM 842 N N . THR A 1 108 ? 5.985 19.649 -13.756 1.00 98.31 108 THR A N 1
ATOM 843 C CA . THR A 1 108 ? 6.450 18.409 -14.388 1.00 98.31 108 THR A CA 1
ATOM 844 C C . THR A 1 108 ?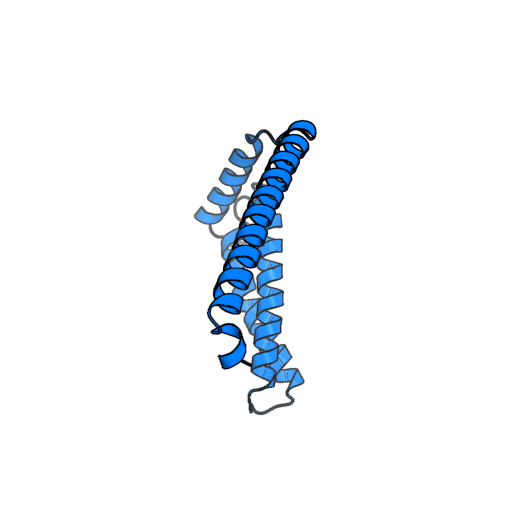 6.578 18.570 -15.900 1.00 98.31 108 THR A C 1
ATOM 846 O O . THR A 1 108 ? 7.603 18.187 -16.457 1.00 98.31 108 THR A O 1
ATOM 849 N N . VAL A 1 109 ? 5.589 19.176 -16.564 1.00 98.44 109 VAL A N 1
ATOM 850 C CA . VAL A 1 109 ? 5.646 19.459 -18.008 1.00 98.44 109 VAL A CA 1
ATOM 851 C C . VAL A 1 109 ? 6.788 20.421 -18.328 1.00 98.44 109 VAL A C 1
ATOM 853 O O . VAL A 1 109 ? 7.527 20.193 -19.281 1.00 98.44 109 VAL A O 1
ATOM 856 N N . PHE A 1 110 ? 6.984 21.460 -17.516 1.00 98.31 110 PHE A N 1
ATOM 857 C CA . PHE A 1 110 ? 8.088 22.400 -17.691 1.00 98.31 110 PHE A CA 1
ATOM 858 C C . PHE A 1 110 ? 9.458 21.711 -17.604 1.00 98.31 110 PHE A C 1
ATOM 860 O O . PHE A 1 110 ? 10.294 21.890 -18.490 1.00 98.31 110 PHE A O 1
ATOM 867 N N . ILE A 1 111 ? 9.670 20.869 -16.586 1.00 98.38 111 ILE A N 1
ATOM 868 C CA . ILE A 1 111 ? 10.900 20.077 -16.452 1.00 98.38 111 ILE A CA 1
ATOM 869 C C . ILE A 1 111 ? 11.060 19.129 -17.646 1.00 98.38 111 ILE A C 1
ATOM 871 O O . ILE A 1 111 ? 12.147 19.052 -18.211 1.00 98.38 111 ILE A O 1
ATOM 875 N N . ALA A 1 112 ? 9.988 18.457 -18.078 1.00 98.44 112 ALA A N 1
ATOM 876 C CA . ALA A 1 112 ? 10.027 17.558 -19.229 1.00 98.44 112 ALA A CA 1
ATOM 877 C C . ALA A 1 112 ? 10.431 18.281 -20.524 1.00 98.44 112 ALA A C 1
ATOM 879 O O . ALA A 1 112 ? 11.235 17.751 -21.286 1.00 98.44 112 ALA A O 1
ATOM 880 N N . ILE A 1 113 ? 9.939 19.505 -20.752 1.00 98.50 113 ILE A N 1
ATOM 881 C CA . ILE A 1 113 ? 10.348 20.339 -21.892 1.00 98.50 113 ILE A CA 1
ATOM 882 C C . ILE A 1 113 ? 11.838 20.670 -21.805 1.00 98.50 113 ILE A C 1
ATOM 884 O O . ILE A 1 113 ? 12.543 20.542 -22.800 1.00 98.50 113 ILE A O 1
ATOM 888 N N . ILE A 1 114 ? 12.341 21.062 -20.631 1.00 98.19 114 ILE A N 1
ATOM 889 C CA . ILE A 1 114 ? 13.771 21.351 -20.454 1.00 98.19 114 ILE A CA 1
ATOM 890 C C . ILE A 1 114 ? 14.615 20.108 -20.747 1.00 98.19 114 ILE A C 1
ATOM 892 O O . ILE A 1 114 ? 15.581 20.204 -21.500 1.00 98.19 114 ILE A O 1
ATOM 896 N N . CYS A 1 115 ? 14.250 18.949 -20.193 1.00 98.12 115 CYS A N 1
ATOM 897 C CA . CYS A 1 115 ? 14.932 17.686 -20.480 1.00 98.12 115 CYS A CA 1
ATOM 898 C C . CYS A 1 115 ? 14.923 17.380 -21.981 1.00 98.12 115 CYS A C 1
ATOM 900 O O . CYS A 1 115 ? 15.973 17.109 -22.547 1.00 98.12 115 CYS A O 1
ATOM 902 N N . PHE A 1 116 ? 13.774 17.530 -22.642 1.00 97.88 116 PHE A N 1
ATOM 903 C CA . PHE A 1 116 ? 13.652 17.314 -24.081 1.00 97.88 116 PHE A CA 1
ATOM 904 C C . PHE A 1 116 ? 14.542 18.260 -24.902 1.00 97.88 116 PHE A C 1
ATOM 906 O O . PHE A 1 116 ? 15.176 17.839 -25.865 1.00 97.88 116 PHE A O 1
ATOM 913 N N . LEU A 1 117 ? 14.642 19.535 -24.514 1.00 98.06 117 LEU A N 1
ATOM 914 C CA . LEU A 1 117 ? 15.538 20.490 -25.169 1.00 98.06 117 LEU A CA 1
ATOM 915 C C . LEU A 1 117 ? 17.011 20.109 -24.989 1.00 98.06 117 LEU A C 1
ATOM 917 O O . LEU A 1 117 ? 17.787 20.218 -25.938 1.00 98.06 117 LEU A O 1
ATOM 921 N N . TRP A 1 118 ? 17.394 19.645 -23.797 1.00 97.12 118 TRP A N 1
ATOM 922 C CA . TRP A 1 118 ? 18.739 19.126 -23.559 1.00 97.12 118 TRP A CA 1
ATOM 923 C C . TRP A 1 118 ? 19.018 17.875 -24.387 1.00 97.12 118 TRP A C 1
ATOM 925 O O . TRP A 1 118 ? 20.082 17.793 -24.995 1.00 97.12 118 TRP A O 1
ATOM 935 N N . ASP A 1 119 ? 18.062 16.953 -24.488 1.00 95.94 119 ASP A N 1
ATOM 936 C CA . ASP A 1 119 ? 18.191 15.763 -25.328 1.00 95.94 119 ASP A CA 1
ATOM 937 C C . ASP A 1 119 ? 18.419 16.145 -26.797 1.00 95.94 119 ASP A C 1
ATOM 939 O O . ASP A 1 119 ? 19.325 15.609 -27.434 1.00 95.94 119 ASP A O 1
ATOM 943 N N . LEU A 1 120 ? 17.666 17.116 -27.328 1.00 95.00 120 LEU A N 1
ATOM 944 C CA . LEU A 1 120 ? 17.859 17.625 -28.691 1.00 95.00 120 LEU A CA 1
ATOM 945 C C . LEU A 1 120 ? 19.230 18.282 -28.882 1.00 95.00 120 LEU A C 1
ATOM 947 O O . LEU A 1 120 ? 19.894 18.047 -29.894 1.00 95.00 120 LEU A O 1
ATOM 951 N N . LEU A 1 121 ? 19.671 19.093 -27.916 1.00 95.81 121 LEU A N 1
ATOM 952 C CA . LEU A 1 121 ? 20.983 19.734 -27.965 1.00 95.81 121 LEU A CA 1
ATOM 953 C C . LEU A 1 121 ? 22.103 18.687 -27.976 1.00 95.81 121 LEU A C 1
ATOM 955 O O . LEU A 1 121 ? 23.009 18.769 -28.803 1.00 95.81 121 LEU A O 1
ATOM 959 N N . TYR A 1 122 ? 22.030 17.685 -27.098 1.00 92.75 122 TYR A N 1
ATOM 960 C CA . TYR A 1 122 ? 23.014 16.607 -27.052 1.00 92.75 122 TYR A CA 1
ATOM 961 C C . TYR A 1 122 ? 22.997 15.763 -28.324 1.00 92.75 122 TYR A C 1
ATOM 963 O O . TYR A 1 122 ? 24.065 15.463 -28.854 1.00 92.75 122 TYR A O 1
ATOM 971 N N . GLN A 1 123 ? 21.819 15.438 -28.864 1.00 90.06 123 GLN A N 1
ATOM 972 C CA . GLN A 1 123 ? 21.707 14.749 -30.151 1.00 90.06 123 GLN A CA 1
ATOM 973 C C . GLN A 1 123 ? 22.408 15.531 -31.266 1.00 90.06 123 GLN A C 1
ATOM 975 O O . GLN A 1 123 ? 23.196 14.947 -32.005 1.00 90.06 123 GLN A O 1
ATOM 980 N N . TRP A 1 124 ? 22.188 16.847 -31.348 1.00 90.69 124 TRP A N 1
ATOM 981 C CA . TRP A 1 124 ? 22.821 17.704 -32.354 1.00 90.69 124 TRP A CA 1
ATOM 982 C C . TRP A 1 124 ? 24.347 17.803 -32.189 1.00 90.69 124 TRP A C 1
ATOM 984 O O . TRP A 1 124 ? 25.093 17.713 -33.171 1.00 90.69 124 TRP A O 1
ATOM 994 N N . ILE A 1 125 ? 24.836 17.951 -30.953 1.00 93.25 125 ILE A N 1
ATOM 995 C CA . ILE A 1 125 ? 26.279 17.983 -30.663 1.00 93.25 125 ILE A CA 1
ATOM 996 C C . ILE A 1 125 ? 26.922 16.647 -31.051 1.00 93.25 125 ILE A C 1
ATOM 998 O O . ILE A 1 125 ? 27.927 16.626 -31.764 1.00 93.25 125 ILE A O 1
ATOM 1002 N N . PHE A 1 126 ? 26.343 15.525 -30.622 1.00 90.12 126 PHE A N 1
ATOM 1003 C CA . PHE A 1 126 ? 26.911 14.199 -30.864 1.00 90.12 126 PHE A CA 1
ATOM 1004 C C . PHE A 1 126 ? 26.789 13.741 -32.319 1.00 90.12 126 PHE A C 1
ATOM 1006 O O . PHE A 1 126 ? 27.661 13.005 -32.783 1.00 90.12 126 PHE A O 1
ATOM 1013 N N . SER A 1 127 ? 25.773 14.197 -33.063 1.00 86.69 127 SER A N 1
ATOM 1014 C CA . SER A 1 127 ? 25.683 13.937 -34.504 1.00 86.69 127 SER A CA 1
ATOM 1015 C C . SER A 1 127 ? 26.764 14.699 -35.260 1.00 86.69 127 SER A C 1
ATOM 1017 O O . SER A 1 127 ? 27.427 14.134 -36.121 1.00 86.69 127 SER A O 1
ATOM 1019 N N . THR A 1 128 ? 26.995 15.964 -34.898 1.00 87.88 128 THR A N 1
ATOM 1020 C CA . THR A 1 128 ? 28.021 16.804 -35.537 1.00 87.88 128 THR A CA 1
ATOM 1021 C C . THR A 1 128 ? 29.435 16.310 -35.220 1.00 87.88 128 THR A C 1
ATOM 1023 O O . THR A 1 128 ? 30.318 16.374 -36.069 1.00 87.88 128 THR A O 1
ATOM 1026 N N . ALA A 1 129 ? 29.652 15.766 -34.020 1.00 86.75 129 ALA A N 1
ATOM 1027 C CA . ALA A 1 129 ? 30.918 15.153 -33.621 1.00 86.75 129 ALA A CA 1
ATOM 1028 C C . ALA A 1 129 ? 31.161 13.750 -34.228 1.00 86.75 129 ALA A C 1
ATOM 1030 O O . ALA A 1 129 ? 32.201 13.155 -33.955 1.00 86.75 129 ALA A O 1
ATOM 1031 N N . GLY A 1 130 ? 30.217 13.196 -35.005 1.00 80.88 130 GLY A N 1
ATOM 1032 C CA . GLY A 1 130 ? 30.338 11.877 -35.648 1.00 80.88 130 GLY A CA 1
ATOM 1033 C C . GLY A 1 130 ? 30.236 10.673 -34.699 1.00 80.88 130 GLY A C 1
ATOM 1034 O O . GLY A 1 130 ? 30.391 9.532 -35.124 1.00 80.88 130 GLY A O 1
ATOM 1035 N N . VAL A 1 131 ? 29.950 10.893 -33.411 1.00 79.56 131 VAL A N 1
ATOM 1036 C CA . VAL A 1 131 ? 29.887 9.830 -32.389 1.00 79.56 131 VAL A CA 1
ATOM 1037 C C . VAL A 1 131 ? 28.660 8.934 -32.584 1.00 79.56 131 VAL A C 1
ATOM 1039 O O . VAL A 1 131 ? 28.720 7.734 -32.327 1.00 79.56 131 VAL A O 1
ATOM 1042 N N . LEU A 1 132 ? 27.549 9.498 -33.069 1.00 70.81 132 LEU A N 1
ATOM 1043 C CA . LEU A 1 132 ? 26.305 8.750 -33.277 1.00 70.81 132 LEU A CA 1
ATOM 1044 C C . LEU A 1 132 ? 26.357 7.779 -34.470 1.00 70.81 132 LEU A C 1
ATOM 1046 O O . LEU A 1 132 ? 25.623 6.794 -34.461 1.00 70.81 132 LEU A O 1
ATOM 1050 N N . GLU A 1 133 ? 27.225 8.001 -35.463 1.00 66.38 133 GLU A N 1
ATOM 1051 C CA . GLU A 1 133 ? 27.406 7.070 -36.593 1.00 66.38 133 GLU A CA 1
ATOM 1052 C C . GLU A 1 133 ? 28.224 5.828 -36.215 1.00 66.38 133 GLU A C 1
ATOM 1054 O O . GLU A 1 133 ? 28.049 4.781 -36.826 1.00 66.38 133 GLU A O 1
ATOM 1059 N N . TYR A 1 134 ? 29.072 5.910 -35.184 1.00 54.41 134 TYR A N 1
ATOM 1060 C CA . TYR A 1 134 ? 29.905 4.791 -34.721 1.00 54.41 134 TYR A CA 1
ATOM 1061 C C . TYR A 1 134 ? 29.131 3.754 -33.880 1.00 54.41 134 TYR A C 1
ATOM 1063 O O . TYR A 1 134 ? 29.612 2.646 -33.658 1.00 54.41 134 TYR A O 1
ATOM 1071 N N . ILE A 1 135 ? 27.947 4.117 -33.375 1.00 59.06 135 ILE A N 1
ATOM 1072 C CA . ILE A 1 135 ? 27.143 3.300 -32.444 1.00 59.06 135 ILE A CA 1
ATOM 1073 C C . ILE A 1 135 ? 26.011 2.534 -33.164 1.00 59.06 135 ILE A C 1
ATOM 1075 O O . ILE A 1 135 ? 25.364 1.681 -32.554 1.00 59.06 135 ILE A O 1
ATOM 1079 N N . ARG A 1 136 ? 25.773 2.804 -34.453 1.00 48.09 136 ARG A N 1
ATOM 1080 C CA . ARG A 1 136 ? 24.803 2.072 -35.280 1.00 48.09 136 ARG A CA 1
ATOM 1081 C C . ARG A 1 136 ? 25.462 0.910 -36.013 1.00 48.09 136 ARG A C 1
ATOM 1083 O O . ARG A 1 136 ? 24.796 -0.143 -36.106 1.00 48.09 136 ARG A O 1
#

Secondary structure (DSSP, 8-state):
-----TTTTSSHHHHHHHHHHHHHHHHHHHHHHHHHHHHS--SS-HHHHHHHHHHHHHHHHHHHHHIIIII-HHHHHHHHHHHHHHTT--PPPHHHHHHHHHHHHHHHHHHHHHHHHHHHHHHHHHHHTTTTTS--

Foldseek 3Di:
DPPFFPPPPALVVLLVVLLVVLLVVLQVVLQVQLVVQLPDPDPDHSNVSSVVSSCVSSVVSVVVSCCQSGNPVVSVVVSRVVVVVVVVDDDDDPVVVVVVVVVVVVVVVVVVVVVVVVVVVVVVVCVVVVNVVVVD

Sequence (136 aa):
MAIGIYKRGQGYYTRVVSAFGFGLVILMGGYWVGDIARTMPIAGEPVYTQAVAFLIFSAFFGAIAYYLIGVKPKFVDFLIATEGEMKKVNWSSRQEVFGSTWIIISMTVFIAIICFLWDLLYQWIFSTAGVLEYIR